Protein AF-A0A365Z8N4-F1 (afdb_monomer_lite)

Secondary structure (DSSP, 8-state):
---EEEEE-TTT--B--SB-HHHHHHHHHHHHHHHSTT-----EEEEE-SSS------------------

pLDDT: mean 74.75, std 17.76, range [43.12, 92.5]

Structure (mmCIF, N/CA/C/O backbone):
data_AF-A0A365Z8N4-F1
#
_entry.id   AF-A0A365Z8N4-F1
#
loop_
_atom_site.group_PDB
_atom_site.id
_atom_site.type_symbol
_atom_site.label_atom_id
_atom_site.label_alt_id
_atom_site.label_comp_id
_atom_site.label_asym_id
_atom_site.label_entity_id
_atom_site.label_seq_id
_atom_site.pdbx_PDB_ins_code
_atom_site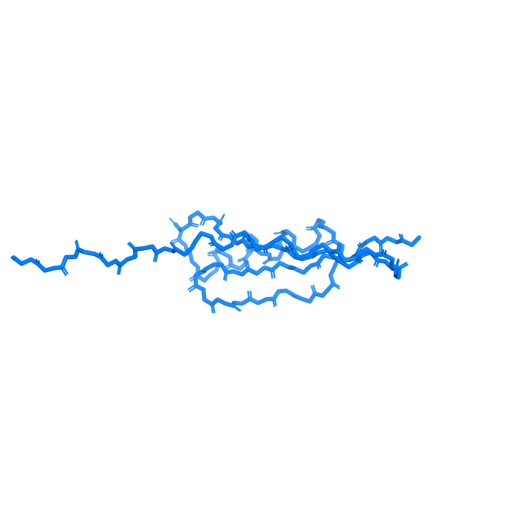.Cartn_x
_atom_site.Cartn_y
_atom_site.Cartn_z
_atom_site.occupancy
_atom_site.B_iso_or_equiv
_atom_site.auth_seq_id
_atom_site.auth_comp_id
_atom_site.auth_asym_id
_atom_site.auth_atom_id
_atom_site.pdbx_PDB_model_num
ATOM 1 N N . MET A 1 1 ? 14.859 -9.519 -17.455 1.00 53.81 1 MET A N 1
ATOM 2 C CA . MET A 1 1 ? 13.727 -10.061 -16.674 1.00 53.81 1 MET A CA 1
ATOM 3 C C . MET A 1 1 ? 13.389 -9.041 -15.601 1.00 53.81 1 MET A C 1
ATOM 5 O O . MET A 1 1 ? 14.290 -8.696 -14.849 1.00 53.81 1 MET A O 1
ATOM 9 N N . SER A 1 2 ? 12.167 -8.504 -15.575 1.00 69.25 2 SER A N 1
ATOM 10 C CA . SER A 1 2 ? 11.766 -7.525 -14.552 1.00 69.25 2 SER A CA 1
ATOM 11 C C . SER A 1 2 ? 11.469 -8.231 -13.233 1.00 69.25 2 SER A C 1
ATOM 13 O O . SER A 1 2 ? 10.847 -9.296 -13.231 1.00 69.25 2 SER A O 1
ATOM 15 N N . ALA A 1 3 ? 11.925 -7.654 -12.122 1.00 80.69 3 ALA A N 1
ATOM 16 C CA . ALA A 1 3 ? 11.543 -8.119 -10.796 1.00 80.69 3 ALA A CA 1
ATOM 17 C C . ALA A 1 3 ? 10.026 -7.973 -10.615 1.00 80.69 3 ALA A C 1
ATOM 19 O O . ALA A 1 3 ? 9.430 -7.007 -11.092 1.00 80.69 3 ALA A O 1
ATOM 20 N N . LYS A 1 4 ? 9.402 -8.946 -9.948 1.00 87.50 4 LYS A N 1
ATOM 21 C CA . LYS A 1 4 ? 7.986 -8.882 -9.583 1.00 87.50 4 LYS A CA 1
ATOM 22 C C . LYS A 1 4 ? 7.845 -8.596 -8.100 1.00 87.50 4 LYS A C 1
ATOM 24 O O . LYS A 1 4 ? 8.554 -9.179 -7.290 1.00 87.50 4 LYS A O 1
ATOM 29 N N . PHE A 1 5 ? 6.907 -7.734 -7.757 1.00 88.06 5 PHE A N 1
ATOM 30 C CA . PHE A 1 5 ? 6.651 -7.242 -6.418 1.00 88.06 5 PHE A CA 1
ATOM 31 C C . PHE A 1 5 ? 5.282 -7.720 -5.951 1.00 88.06 5 PHE A C 1
ATOM 33 O O . PHE A 1 5 ? 4.333 -7.795 -6.732 1.00 88.06 5 PHE A O 1
ATOM 40 N N . ARG A 1 6 ? 5.175 -8.058 -4.670 1.00 90.00 6 ARG A N 1
ATOM 41 C CA . ARG A 1 6 ? 3.914 -8.402 -4.018 1.00 90.00 6 ARG A CA 1
ATOM 42 C C . ARG A 1 6 ? 3.773 -7.566 -2.760 1.00 90.00 6 ARG A C 1
ATOM 44 O O . ARG A 1 6 ? 4.570 -7.727 -1.848 1.00 90.00 6 ARG A O 1
ATOM 51 N N . TYR A 1 7 ? 2.754 -6.720 -2.710 1.00 88.94 7 TYR A N 1
ATOM 52 C CA . TYR A 1 7 ? 2.493 -5.781 -1.619 1.00 88.94 7 TYR A CA 1
ATOM 53 C C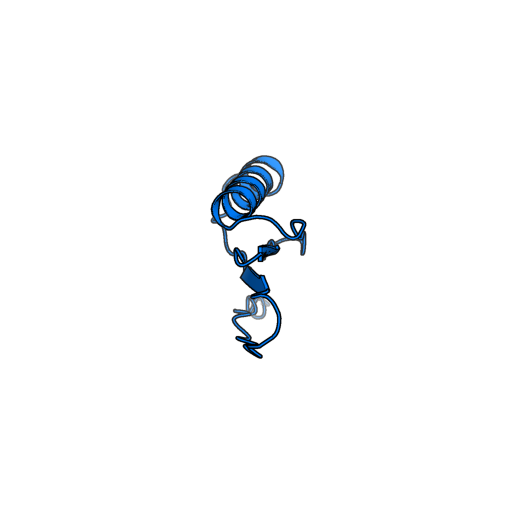 . TYR A 1 7 ? 1.431 -6.325 -0.666 1.00 88.94 7 TYR A C 1
ATOM 55 O O . TYR A 1 7 ? 0.536 -7.068 -1.071 1.00 88.94 7 TYR A O 1
ATOM 63 N N . TRP A 1 8 ? 1.574 -6.005 0.613 1.00 89.56 8 TRP A N 1
ATOM 64 C CA . TRP A 1 8 ? 0.821 -6.560 1.727 1.00 89.56 8 TRP A CA 1
ATOM 65 C C . TRP A 1 8 ? 0.239 -5.401 2.535 1.00 89.56 8 TRP A C 1
ATOM 67 O O . TRP A 1 8 ? 0.944 -4.452 2.851 1.00 89.56 8 TRP A O 1
ATOM 77 N N . CYS A 1 9 ? -1.034 -5.471 2.900 1.00 89.31 9 CYS A N 1
ATOM 78 C CA . CYS A 1 9 ? -1.656 -4.516 3.807 1.00 89.31 9 CYS A CA 1
ATOM 79 C C . CYS A 1 9 ? -1.355 -4.904 5.259 1.00 89.31 9 CYS A C 1
ATOM 81 O O . CYS A 1 9 ? -1.699 -6.012 5.681 1.00 89.31 9 CYS A O 1
ATOM 83 N N . GLY A 1 10 ? -0.773 -3.977 6.023 1.00 84.56 10 GLY A N 1
ATOM 84 C CA . GLY A 1 10 ? -0.456 -4.171 7.441 1.00 84.56 10 GLY A CA 1
ATOM 85 C C . GLY A 1 10 ? -1.680 -4.189 8.365 1.00 84.56 10 GLY A C 1
ATOM 86 O O . GLY A 1 10 ? -1.581 -4.639 9.500 1.00 84.56 10 GLY A O 1
ATOM 87 N N . GLU A 1 11 ? -2.847 -3.747 7.883 1.00 84.69 11 GLU A N 1
ATOM 88 C CA . GLU A 1 11 ? -4.071 -3.641 8.692 1.00 84.69 11 GLU A CA 1
ATOM 89 C C . GLU A 1 11 ? -4.958 -4.887 8.612 1.00 84.69 11 GLU A C 1
ATOM 91 O O . GLU A 1 11 ? -5.494 -5.341 9.619 1.00 84.69 11 GLU A O 1
ATOM 96 N N . CYS A 1 12 ? -5.144 -5.439 7.409 1.00 87.50 12 CYS A N 1
ATOM 97 C CA . CYS A 1 12 ? -6.099 -6.529 7.175 1.00 87.50 12 CYS A CA 1
ATOM 98 C C . CYS A 1 12 ? -5.488 -7.781 6.531 1.00 87.50 12 CYS A C 1
ATOM 100 O O . CYS A 1 12 ? -6.207 -8.737 6.243 1.00 87.50 12 CYS A O 1
ATOM 102 N N . GLY A 1 13 ? -4.178 -7.787 6.268 1.00 83.06 13 GLY A N 1
ATOM 103 C CA . GLY A 1 13 ? -3.489 -8.921 5.651 1.00 83.06 13 GLY A CA 1
ATOM 104 C C . GLY A 1 13 ? -3.807 -9.129 4.164 1.00 83.06 13 GLY A C 1
ATOM 105 O O . GLY A 1 13 ? -3.453 -10.173 3.610 1.00 83.06 13 GLY A O 1
ATOM 106 N N . HIS A 1 14 ? -4.462 -8.166 3.502 1.00 87.50 14 HIS A N 1
ATOM 107 C CA . HIS A 1 14 ? -4.668 -8.187 2.051 1.00 87.50 14 HIS A CA 1
ATOM 108 C C . HIS A 1 14 ? -3.326 -8.234 1.312 1.00 87.50 14 HIS A C 1
ATOM 110 O O . HIS A 1 14 ? -2.378 -7.568 1.714 1.00 87.50 14 HIS A O 1
ATOM 116 N N . LYS A 1 15 ? -3.242 -8.994 0.216 1.00 88.75 15 LYS A N 1
ATOM 117 C CA . LYS A 1 15 ? -2.028 -9.096 -0.604 1.00 88.75 15 LYS A CA 1
ATOM 118 C C . LYS A 1 15 ? -2.356 -8.852 -2.068 1.00 88.75 15 LYS A C 1
ATOM 120 O O . LYS A 1 15 ? -3.307 -9.437 -2.588 1.00 88.75 15 LYS A O 1
ATOM 125 N N . THR A 1 16 ? -1.552 -8.033 -2.735 1.00 88.38 16 THR A N 1
ATOM 126 C CA . THR A 1 16 ? -1.647 -7.846 -4.184 1.00 88.38 16 THR A CA 1
ATOM 127 C C . THR A 1 16 ? -1.115 -9.090 -4.915 1.00 88.38 16 THR A C 1
ATOM 129 O O . THR A 1 16 ? -0.382 -9.899 -4.336 1.00 88.38 16 THR A O 1
ATOM 132 N N . PRO A 1 17 ? -1.503 -9.327 -6.179 1.00 90.06 17 PRO A N 1
ATOM 133 C CA . PRO A 1 17 ? -0.813 -10.315 -7.003 1.00 90.06 17 PRO A CA 1
ATOM 134 C C . PRO A 1 17 ? 0.634 -9.874 -7.286 1.00 90.06 17 PRO A C 1
ATOM 136 O O . PRO A 1 17 ? 1.007 -8.732 -7.031 1.00 90.06 17 PRO A O 1
ATOM 139 N N . TRP A 1 18 ? 1.454 -10.784 -7.820 1.00 89.19 18 TRP A N 1
ATOM 140 C CA . TRP A 1 18 ? 2.805 -10.449 -8.280 1.00 89.19 18 TRP A CA 1
ATOM 141 C C . TRP A 1 18 ? 2.723 -9.503 -9.479 1.00 89.19 18 TRP A C 1
ATOM 143 O O . TRP A 1 18 ? 2.350 -9.919 -10.576 1.00 89.19 18 TRP A O 1
ATOM 153 N N . LEU A 1 19 ? 3.062 -8.242 -9.256 1.00 89.25 19 LEU A N 1
ATOM 154 C CA . LEU A 1 19 ? 2.948 -7.152 -10.218 1.00 89.25 19 LEU A CA 1
ATOM 155 C C . LEU A 1 19 ? 4.304 -6.482 -10.414 1.00 89.25 19 LEU A C 1
ATOM 157 O O . LEU A 1 19 ? 5.286 -6.830 -9.762 1.00 89.25 19 LEU A O 1
ATOM 161 N N . ASP A 1 20 ? 4.385 -5.542 -11.342 1.00 89.69 20 ASP A N 1
ATOM 162 C CA . ASP A 1 20 ? 5.514 -4.617 -11.372 1.00 89.69 20 ASP A CA 1
ATOM 163 C C . ASP A 1 20 ? 5.420 -3.648 -10.179 1.00 89.69 20 ASP A C 1
ATOM 165 O O . ASP A 1 20 ? 4.344 -3.465 -9.608 1.00 89.69 20 ASP A O 1
ATOM 169 N N . GLU A 1 21 ? 6.548 -3.058 -9.779 1.00 86.31 21 GLU A N 1
ATOM 170 C CA . GLU A 1 21 ? 6.661 -2.229 -8.567 1.00 86.31 21 GLU A CA 1
ATOM 171 C C . GLU A 1 21 ? 5.580 -1.143 -8.500 1.00 86.31 21 GLU A C 1
ATOM 173 O O . GLU A 1 21 ? 4.794 -1.098 -7.554 1.00 86.31 21 GLU A O 1
ATOM 178 N N . GLY A 1 22 ? 5.481 -0.335 -9.561 1.00 88.31 22 GLY A N 1
ATOM 179 C CA . GLY A 1 22 ? 4.514 0.758 -9.640 1.00 88.31 22 GLY A CA 1
ATOM 180 C C . GLY A 1 22 ? 3.069 0.271 -9.550 1.00 88.31 22 GLY A C 1
ATOM 181 O O . GLY A 1 22 ? 2.295 0.790 -8.756 1.00 88.31 22 GLY A O 1
ATOM 182 N N . GLU A 1 23 ? 2.698 -0.775 -10.292 1.00 91.00 23 GLU A N 1
ATOM 183 C CA . GLU A 1 23 ? 1.318 -1.278 -10.263 1.00 91.00 23 GLU A CA 1
ATOM 184 C C . GLU A 1 23 ? 0.961 -1.911 -8.909 1.00 91.00 23 GLU A C 1
ATOM 186 O O . GLU A 1 23 ? -0.168 -1.788 -8.432 1.00 91.00 23 GLU A O 1
ATOM 191 N N . GLY A 1 24 ? 1.923 -2.56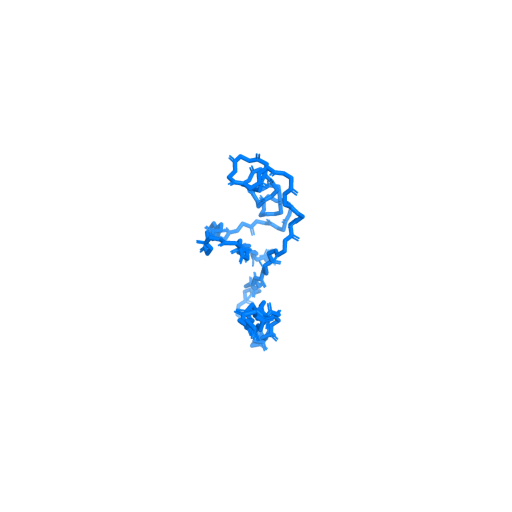4 -8.255 1.00 90.75 24 GLY A N 1
ATOM 192 C CA . GLY A 1 24 ? 1.744 -3.095 -6.910 1.00 90.75 24 GLY A CA 1
ATOM 193 C C . GLY A 1 24 ? 1.535 -1.998 -5.861 1.00 90.75 24 GLY A C 1
ATOM 194 O O . GLY A 1 24 ? 0.629 -2.130 -5.033 1.00 90.75 24 GLY A O 1
ATOM 195 N N . ALA A 1 25 ? 2.321 -0.919 -5.929 1.00 89.12 25 ALA A N 1
ATOM 196 C CA . ALA A 1 25 ? 2.210 0.230 -5.035 1.00 89.12 25 ALA A CA 1
ATOM 197 C C . ALA A 1 25 ? 0.870 0.963 -5.208 1.00 89.12 25 ALA A C 1
ATOM 199 O O . ALA A 1 25 ? 0.170 1.193 -4.221 1.00 89.12 25 ALA A O 1
ATOM 200 N N . GLU A 1 26 ? 0.460 1.234 -6.450 1.00 91.94 26 GLU A N 1
ATOM 201 C CA . GLU A 1 26 ? -0.823 1.881 -6.757 1.00 91.94 26 GLU A CA 1
ATOM 202 C C . GLU A 1 26 ? -2.011 1.060 -6.239 1.00 91.94 26 GLU A C 1
ATOM 204 O O . GLU A 1 26 ? -2.928 1.596 -5.616 1.00 91.94 26 GLU A O 1
ATOM 209 N N . ARG A 1 27 ? -1.987 -0.269 -6.419 1.00 91.81 27 ARG A N 1
ATOM 210 C CA . ARG A 1 27 ? -3.052 -1.138 -5.895 1.00 91.81 27 ARG A CA 1
ATOM 211 C C . ARG A 1 27 ? -3.088 -1.185 -4.371 1.00 91.81 27 ARG A C 1
ATOM 213 O O . ARG A 1 27 ? -4.177 -1.280 -3.807 1.00 91.81 27 ARG A O 1
ATOM 220 N N . LEU A 1 28 ? -1.936 -1.142 -3.698 1.00 89.62 28 LEU A N 1
ATOM 221 C CA . LEU A 1 28 ? -1.903 -1.065 -2.237 1.00 89.62 28 LEU A CA 1
ATOM 222 C C . LEU A 1 28 ? -2.457 0.284 -1.753 1.00 89.62 28 LEU A C 1
ATOM 224 O O . LEU A 1 28 ? -3.253 0.306 -0.816 1.00 89.62 28 LEU A O 1
ATOM 228 N N . ALA A 1 29 ? -2.095 1.389 -2.408 1.00 89.31 29 ALA A N 1
ATOM 229 C CA . ALA A 1 29 ? -2.608 2.718 -2.084 1.00 89.31 29 ALA A CA 1
ATOM 230 C C . ALA A 1 29 ? -4.132 2.802 -2.276 1.00 89.31 29 ALA A C 1
ATOM 232 O O . ALA A 1 29 ? -4.848 3.208 -1.361 1.00 89.31 29 ALA A O 1
ATOM 233 N N . ASP A 1 30 ? -4.644 2.329 -3.415 1.00 91.75 30 ASP A N 1
ATOM 234 C CA . ASP A 1 30 ? -6.083 2.244 -3.686 1.00 91.75 30 ASP A CA 1
ATOM 235 C C . ASP A 1 30 ? -6.807 1.381 -2.640 1.00 91.75 30 ASP A C 1
ATOM 237 O O . ASP A 1 30 ? -7.868 1.754 -2.130 1.00 91.75 30 ASP A O 1
ATOM 241 N N . HIS A 1 31 ? -6.198 0.262 -2.243 1.00 92.50 31 HIS A N 1
ATOM 242 C CA . HIS A 1 31 ? -6.719 -0.572 -1.171 1.00 92.50 31 HIS A CA 1
ATOM 243 C C . HIS A 1 31 ? -6.827 0.195 0.157 1.00 92.50 31 HIS A C 1
ATOM 245 O O . HIS A 1 31 ? -7.881 0.138 0.794 1.00 92.50 31 HIS A O 1
ATOM 251 N N . TYR A 1 32 ? -5.787 0.930 0.566 1.00 88.06 32 TYR A N 1
ATOM 252 C CA . TYR A 1 32 ? -5.819 1.744 1.786 1.00 88.06 32 TYR A CA 1
ATOM 253 C C . TYR A 1 32 ? -6.898 2.829 1.712 1.00 88.06 32 TYR A C 1
ATOM 255 O O . TYR A 1 32 ? -7.688 2.955 2.643 1.00 88.06 32 TYR A O 1
ATOM 263 N N . LEU A 1 33 ? -7.034 3.531 0.585 1.00 90.50 33 LEU A N 1
ATOM 264 C CA . LEU A 1 33 ? -8.075 4.550 0.409 1.00 90.50 33 LEU A CA 1
ATOM 265 C C . LEU A 1 33 ? -9.495 3.979 0.537 1.00 90.50 33 LEU A C 1
ATOM 267 O O . LEU A 1 33 ? -10.374 4.627 1.103 1.00 90.50 33 LEU A O 1
ATOM 271 N N . ARG A 1 34 ? -9.732 2.762 0.031 1.00 91.31 34 ARG A N 1
ATOM 272 C CA . ARG A 1 34 ? -11.065 2.135 0.047 1.00 91.31 34 ARG A CA 1
ATOM 273 C C . ARG A 1 34 ? -11.388 1.397 1.339 1.00 91.31 34 ARG A C 1
ATOM 275 O O . ARG A 1 34 ? -12.555 1.330 1.721 1.00 91.31 34 ARG A O 1
ATOM 282 N N . ARG A 1 35 ? -10.398 0.753 1.959 1.00 88.94 35 ARG A N 1
ATOM 283 C CA . ARG A 1 35 ? -10.601 -0.167 3.094 1.00 88.94 35 ARG A CA 1
ATOM 284 C C . ARG A 1 35 ? -10.128 0.401 4.424 1.00 88.94 35 ARG A C 1
ATOM 286 O O . ARG A 1 35 ? -10.658 -0.005 5.454 1.00 88.94 35 ARG A O 1
ATOM 293 N N . HIS A 1 36 ? -9.193 1.345 4.397 1.00 88.19 36 HIS A N 1
ATOM 294 C CA . HIS A 1 36 ? -8.571 1.949 5.574 1.00 88.19 36 HIS A CA 1
ATOM 295 C C . HIS A 1 36 ? -8.503 3.485 5.449 1.00 88.19 36 HIS A C 1
ATOM 297 O O . HIS A 1 36 ? -7.415 4.066 5.511 1.00 88.19 36 HIS A O 1
ATOM 303 N N . PRO A 1 37 ? -9.648 4.173 5.252 1.00 85.88 37 PRO A N 1
ATOM 304 C CA . PRO A 1 37 ? -9.658 5.620 5.074 1.00 85.88 37 PRO A CA 1
ATOM 305 C C . PRO A 1 37 ? -9.062 6.318 6.303 1.00 85.88 37 PRO A C 1
ATOM 307 O O . PRO A 1 37 ? -9.459 6.052 7.436 1.00 85.88 37 PRO A O 1
ATOM 310 N N . GLY A 1 38 ? -8.093 7.207 6.073 1.00 83.06 38 GLY A N 1
ATOM 311 C CA . GLY A 1 38 ? -7.401 7.941 7.137 1.00 83.06 38 GLY A CA 1
ATOM 312 C C . GLY A 1 38 ? -6.327 7.143 7.886 1.00 83.06 38 GLY A C 1
ATOM 313 O O . GLY A 1 38 ? -5.762 7.663 8.842 1.00 83.06 38 GLY A O 1
ATOM 314 N N . THR A 1 39 ? -6.025 5.911 7.467 1.00 80.38 39 THR A N 1
ATOM 315 C CA . THR A 1 39 ? -4.875 5.152 7.980 1.00 80.38 39 THR A CA 1
ATOM 316 C C . THR A 1 39 ? -3.690 5.335 7.043 1.00 80.38 39 THR A C 1
ATOM 318 O O . THR A 1 39 ? -3.827 5.145 5.833 1.00 80.38 39 THR A O 1
ATOM 321 N N . GLU A 1 40 ? -2.523 5.685 7.585 1.00 77.62 40 GLU A N 1
ATOM 322 C CA . GLU A 1 40 ? -1.305 5.741 6.777 1.00 77.62 40 GLU A CA 1
ATOM 323 C C . GLU A 1 40 ? -0.931 4.342 6.251 1.00 77.62 40 GLU A C 1
ATOM 325 O O . GLU A 1 40 ? -1.083 3.352 6.979 1.00 77.62 40 GLU A O 1
ATOM 330 N N . PRO A 1 41 ? -0.444 4.226 5.000 1.00 75.56 41 PRO A N 1
ATOM 331 C CA . PRO A 1 41 ? -0.026 2.949 4.435 1.00 75.56 41 PRO A CA 1
ATOM 332 C C . PRO A 1 41 ? 1.142 2.343 5.226 1.00 75.56 41 PRO A C 1
ATOM 334 O O . PRO A 1 41 ? 2.295 2.713 5.042 1.00 75.56 41 PRO A O 1
ATOM 337 N N . GLY A 1 42 ? 0.840 1.387 6.102 1.00 77.81 42 GLY A N 1
ATOM 338 C CA . GLY A 1 42 ? 1.815 0.624 6.893 1.00 77.81 42 GLY A CA 1
ATOM 339 C C . GLY A 1 42 ? 2.098 -0.771 6.329 1.00 77.81 42 GLY A C 1
ATOM 340 O O . GLY A 1 42 ? 2.286 -1.708 7.097 1.00 77.81 42 GLY A O 1
ATOM 341 N N . GLY A 1 43 ? 1.994 -0.941 5.010 1.00 80.38 43 GLY A N 1
ATOM 342 C CA . GLY A 1 43 ? 2.142 -2.235 4.346 1.00 80.38 43 GLY A CA 1
ATOM 343 C C . GLY A 1 43 ? 3.591 -2.675 4.117 1.00 80.38 43 GLY A C 1
ATOM 344 O O . GLY A 1 43 ? 4.505 -1.859 4.117 1.00 80.38 43 GLY A O 1
ATOM 345 N N . ASP A 1 44 ? 3.772 -3.966 3.846 1.00 84.69 44 ASP A N 1
ATOM 346 C CA . ASP A 1 44 ? 5.056 -4.590 3.493 1.00 84.69 44 ASP A CA 1
ATOM 347 C C . ASP A 1 44 ? 5.075 -5.014 2.019 1.00 84.69 44 ASP A C 1
ATOM 349 O O . ASP A 1 44 ? 4.038 -5.058 1.351 1.00 84.69 44 ASP A O 1
ATOM 353 N N . PHE A 1 45 ? 6.246 -5.378 1.494 1.00 84.69 45 PHE A N 1
ATOM 354 C CA . PHE A 1 45 ? 6.348 -5.958 0.158 1.00 84.69 45 PHE A CA 1
ATOM 355 C C . PHE A 1 45 ? 7.406 -7.056 0.056 1.00 84.69 45 PHE A C 1
ATOM 357 O O . PHE A 1 45 ? 8.403 -7.080 0.771 1.00 84.69 45 PHE A O 1
ATOM 364 N N . GLU A 1 46 ? 7.190 -7.967 -0.886 1.00 88.81 46 GLU A N 1
ATOM 365 C CA . GLU A 1 46 ? 8.147 -8.992 -1.278 1.00 88.81 46 GLU A CA 1
ATOM 366 C C . GLU A 1 46 ? 8.601 -8.770 -2.712 1.00 88.81 46 GLU A C 1
ATOM 368 O O . GLU A 1 46 ? 7.801 -8.422 -3.582 1.00 88.81 46 GLU A O 1
ATOM 373 N N . ILE A 1 47 ? 9.870 -9.076 -2.971 1.00 86.44 47 ILE A N 1
ATOM 374 C CA . ILE A 1 47 ? 10.465 -9.019 -4.302 1.00 86.44 47 ILE A CA 1
ATOM 375 C C . ILE A 1 47 ? 10.781 -10.442 -4.758 1.00 86.44 47 ILE A C 1
ATOM 377 O O . ILE A 1 47 ? 11.508 -11.187 -4.103 1.00 86.44 47 ILE A O 1
ATOM 381 N N . ARG A 1 48 ? 10.268 -10.812 -5.926 1.00 82.19 48 ARG A N 1
ATOM 382 C CA . ARG A 1 48 ? 10.657 -11.999 -6.678 1.00 82.19 48 ARG A CA 1
ATOM 383 C C . ARG A 1 48 ? 11.489 -11.549 -7.874 1.00 82.19 48 ARG A C 1
ATOM 385 O O . ARG A 1 48 ? 10.959 -11.247 -8.944 1.00 82.19 48 ARG A O 1
ATOM 392 N N . ALA A 1 49 ? 12.805 -11.509 -7.687 1.00 70.56 49 ALA A N 1
ATOM 393 C CA . ALA A 1 49 ? 13.744 -11.507 -8.802 1.00 70.56 49 ALA A CA 1
ATOM 394 C C . ALA A 1 49 ? 13.790 -12.928 -9.391 1.00 70.56 49 ALA A C 1
ATOM 396 O O . ALA A 1 49 ? 13.830 -13.900 -8.634 1.00 70.56 49 ALA A O 1
ATOM 397 N N . GLY A 1 50 ? 13.723 -13.057 -10.720 1.00 58.91 50 GLY A N 1
ATOM 398 C CA . GLY A 1 50 ? 13.853 -14.352 -11.397 1.00 58.91 50 GLY A CA 1
ATOM 399 C C . GLY A 1 50 ? 15.117 -15.073 -10.924 1.00 58.91 50 GLY A C 1
ATOM 400 O O . GLY A 1 50 ? 16.175 -14.456 -10.905 1.00 58.91 50 GLY A O 1
ATOM 401 N N . GLU A 1 51 ? 14.941 -16.315 -10.457 1.00 53.06 51 GLU A N 1
ATOM 402 C CA . GLU A 1 51 ? 15.940 -17.255 -9.919 1.00 53.06 51 GLU A CA 1
ATOM 403 C C . GLU A 1 51 ? 17.271 -16.639 -9.459 1.00 53.06 51 GLU A C 1
ATOM 405 O O . GLU A 1 51 ? 18.209 -16.490 -10.236 1.00 53.06 51 GLU A O 1
ATOM 410 N N . GLY A 1 52 ? 17.393 -16.350 -8.155 1.00 48.47 52 GLY A N 1
ATOM 411 C CA . GLY A 1 52 ? 18.733 -16.190 -7.586 1.00 48.47 52 GLY A CA 1
ATOM 412 C C . GLY A 1 52 ? 18.895 -15.535 -6.222 1.00 48.47 52 GLY A C 1
ATOM 413 O O . GLY A 1 52 ? 19.992 -15.629 -5.688 1.00 48.47 52 GLY A O 1
ATOM 414 N N . GLN A 1 53 ? 17.892 -14.891 -5.617 1.00 45.16 53 GLN A N 1
ATOM 415 C CA . GLN A 1 53 ? 18.137 -14.158 -4.365 1.00 45.16 53 GLN A CA 1
ATOM 416 C C . GLN A 1 53 ? 17.090 -14.446 -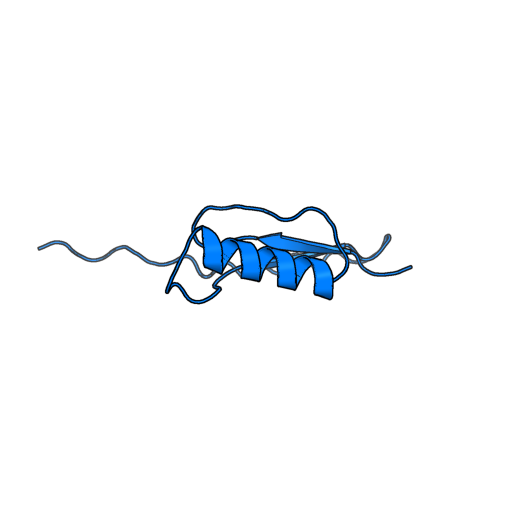3.290 1.00 45.16 53 GLN A C 1
ATOM 418 O O . GLN A 1 53 ? 15.976 -13.931 -3.288 1.00 45.16 53 GLN A O 1
ATOM 423 N N . ARG A 1 54 ? 17.514 -15.291 -2.343 1.00 52.75 54 ARG A N 1
ATOM 424 C CA . ARG A 1 54 ? 16.999 -15.345 -0.976 1.00 52.75 54 ARG A CA 1
ATOM 425 C C . ARG A 1 54 ? 17.152 -13.949 -0.368 1.00 52.75 54 ARG A C 1
ATOM 427 O O . ARG A 1 54 ? 18.276 -13.538 -0.107 1.00 52.75 54 ARG A O 1
ATOM 434 N N . SER A 1 55 ? 16.060 -13.245 -0.108 1.00 47.97 55 SER A N 1
ATOM 435 C CA . SER A 1 55 ? 16.088 -12.137 0.848 1.00 47.97 55 SER A CA 1
ATOM 436 C C . SER A 1 55 ? 14.772 -12.103 1.606 1.00 47.97 55 SER A C 1
ATOM 438 O O . SER A 1 55 ? 13.805 -11.452 1.221 1.00 47.97 55 SER A O 1
ATOM 440 N N . GLY A 1 56 ? 14.721 -12.916 2.661 1.00 49.81 56 GLY A N 1
ATOM 441 C CA . GLY A 1 56 ? 13.758 -12.736 3.730 1.00 49.81 56 GLY A CA 1
ATOM 442 C C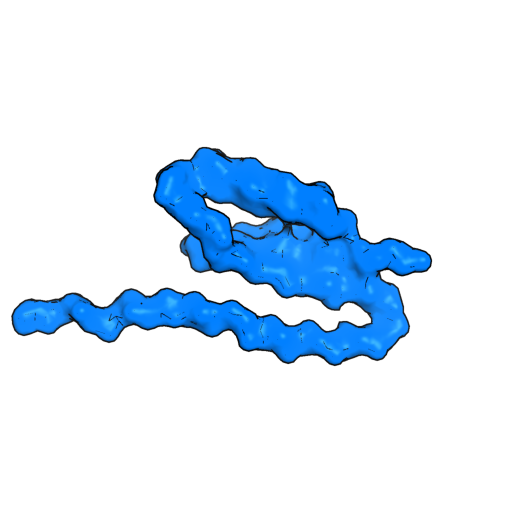 . GLY A 1 56 ? 14.217 -11.550 4.562 1.00 49.81 56 GLY A C 1
ATOM 443 O O . GLY A 1 56 ? 15.039 -11.716 5.456 1.00 49.81 56 GLY A O 1
ATOM 444 N N . CYS A 1 57 ? 13.696 -10.366 4.268 1.00 49.47 57 CYS A N 1
ATOM 445 C CA . CYS A 1 57 ? 13.728 -9.266 5.217 1.00 49.47 57 CYS A CA 1
ATOM 446 C C . CYS A 1 57 ? 12.393 -9.284 5.957 1.00 49.47 57 CYS A C 1
ATOM 448 O O . CYS A 1 57 ? 11.386 -8.772 5.478 1.00 49.47 57 CYS A O 1
ATOM 450 N N . LEU A 1 58 ? 12.397 -9.959 7.108 1.00 55.34 58 LEU A N 1
ATOM 451 C CA . LEU A 1 58 ? 11.403 -9.794 8.162 1.00 55.34 58 LEU A CA 1
ATOM 452 C C . LEU A 1 58 ? 11.381 -8.313 8.572 1.00 55.34 58 LEU A C 1
ATOM 454 O O . LEU A 1 58 ? 12.226 -7.878 9.347 1.00 55.34 58 LEU A O 1
ATOM 458 N N . GLY A 1 59 ? 10.440 -7.550 8.023 1.00 47.12 59 GLY A N 1
ATOM 459 C CA . GLY A 1 59 ? 10.192 -6.145 8.357 1.00 47.12 59 GLY A CA 1
ATOM 460 C C . GLY A 1 59 ? 8.892 -5.926 9.124 1.00 47.12 59 GLY A C 1
ATOM 461 O O . GLY A 1 59 ? 8.403 -4.808 9.172 1.00 47.12 59 GLY A O 1
ATOM 462 N N . GLY A 1 60 ? 8.324 -6.978 9.724 1.00 46.06 60 GLY A N 1
ATOM 463 C CA . GLY A 1 60 ? 7.112 -6.871 10.526 1.00 46.06 60 GLY A CA 1
ATOM 464 C C . GLY A 1 60 ? 7.368 -6.053 11.788 1.00 46.06 60 GLY A C 1
ATOM 465 O O . GLY A 1 60 ? 7.765 -6.601 12.817 1.00 46.06 60 GLY A O 1
ATOM 466 N N . VAL A 1 61 ? 7.090 -4.752 1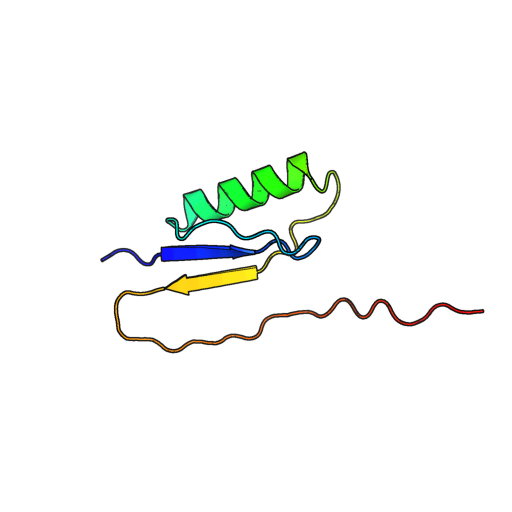1.737 1.00 52.91 61 VAL A N 1
ATOM 467 C CA . VAL A 1 61 ? 6.774 -3.984 12.940 1.00 52.91 61 VAL A CA 1
ATOM 468 C C . VAL A 1 61 ? 5.426 -4.484 13.442 1.00 52.91 61 VAL A C 1
ATOM 470 O O . VAL A 1 61 ? 4.358 -3.985 13.098 1.00 52.91 61 VAL A O 1
ATOM 473 N N . ALA A 1 62 ? 5.490 -5.547 14.243 1.00 47.62 62 ALA A N 1
ATOM 474 C CA . ALA A 1 62 ? 4.400 -5.976 15.090 1.00 47.62 62 ALA A CA 1
ATOM 475 C C . ALA A 1 62 ? 3.920 -4.748 15.868 1.00 47.62 62 ALA A C 1
ATOM 477 O O . ALA A 1 62 ? 4.626 -4.242 16.743 1.00 47.62 62 ALA A O 1
ATOM 478 N N . ARG A 1 63 ? 2.728 -4.247 15.522 1.00 47.69 63 ARG A N 1
ATOM 479 C CA . ARG A 1 63 ? 1.996 -3.313 16.371 1.00 47.69 63 ARG A CA 1
ATOM 480 C C . ARG A 1 63 ? 1.870 -3.969 17.738 1.00 47.69 63 ARG A C 1
ATOM 482 O O . ARG A 1 63 ? 1.056 -4.868 17.939 1.00 47.69 63 ARG A O 1
ATOM 489 N N . LEU A 1 64 ? 2.698 -3.510 18.666 1.00 46.06 64 LEU A N 1
ATOM 490 C CA . LEU A 1 64 ? 2.641 -3.837 20.078 1.00 46.06 64 LEU A CA 1
ATOM 491 C C . LEU A 1 64 ? 1.406 -3.136 20.676 1.00 46.06 64 LEU A C 1
ATOM 493 O O . LEU A 1 64 ? 1.517 -2.200 21.457 1.00 46.06 64 LEU A O 1
ATOM 497 N N . PHE A 1 65 ? 0.206 -3.553 20.268 1.00 46.66 65 PHE A N 1
ATOM 498 C CA . PHE A 1 65 ? -1.055 -3.165 20.903 1.00 46.66 65 PHE A CA 1
ATOM 499 C C . PHE A 1 65 ? -1.274 -4.042 22.140 1.00 46.66 65 PHE A C 1
ATOM 501 O O . PHE A 1 65 ? -2.191 -4.851 22.205 1.00 46.66 65 PHE A O 1
ATOM 508 N N . LEU A 1 66 ? -0.386 -3.915 23.123 1.00 54.22 66 LEU A N 1
ATOM 509 C CA . LEU A 1 66 ? -0.552 -4.526 24.438 1.00 54.22 66 LEU A CA 1
ATOM 510 C C . LEU A 1 66 ? 0.039 -3.599 25.503 1.00 54.22 66 LEU A C 1
ATOM 512 O O . LEU A 1 66 ? 1.163 -3.829 25.928 1.00 54.22 66 LEU A O 1
ATOM 516 N N . LEU A 1 67 ? -0.710 -2.562 25.913 1.00 48.12 67 LEU A N 1
ATOM 517 C CA . LEU A 1 67 ? -0.859 -2.181 27.331 1.00 48.12 67 LEU A CA 1
ATOM 518 C C . LEU A 1 67 ? -1.886 -1.041 27.529 1.00 48.12 67 LEU A C 1
ATOM 520 O O . LEU A 1 67 ? -1.549 0.127 27.683 1.00 48.12 67 LEU A O 1
ATOM 524 N N . PHE A 1 68 ? -3.164 -1.407 27.553 1.00 43.12 68 PHE A N 1
ATOM 525 C CA . PHE A 1 68 ? -4.148 -0.808 28.462 1.00 43.12 68 PHE A CA 1
ATOM 526 C C . PHE A 1 68 ? -4.922 -1.994 29.051 1.00 43.12 68 PHE A C 1
ATOM 528 O O . PHE A 1 68 ? -5.559 -2.741 28.305 1.00 43.12 68 PHE A O 1
ATOM 535 N N . PRO A 1 69 ? -4.716 -2.280 30.341 1.00 48.75 69 PRO A N 1
ATOM 536 C CA . PRO A 1 69 ? -5.752 -2.005 31.333 1.00 48.75 69 PRO A CA 1
ATOM 537 C C . PRO A 1 69 ? -5.131 -1.238 32.515 1.00 48.75 69 PRO A C 1
ATOM 539 O O . PRO A 1 69 ? -4.005 -1.518 32.911 1.00 48.75 69 PRO A O 1
ATOM 542 N N . GLY A 1 70 ? -5.761 -0.163 32.980 1.00 46.06 70 GLY A N 1
ATOM 543 C CA . GLY A 1 70 ? -6.702 -0.265 34.097 1.00 46.06 70 GLY A CA 1
ATOM 544 C C . GLY A 1 70 ? -6.040 0.300 35.343 1.00 46.06 70 GLY A C 1
ATOM 545 O O . GLY A 1 70 ? -5.277 -0.459 35.972 1.00 46.06 70 GLY A O 1
#

Radius of gyration: 14.5 Å; chains: 1; bounding box: 30×25×51 Å

Foldseek 3Di:
DAKWKKKAALPPGDIDPGHHPVVNVVVLVVCCVVPPNPDDRPMDMDIDDDPDDDDPPPPDPPPPPDDDDD

Sequence (70 aa):
MSAKFRYWCGECGHKTPWLDEGEGAERLADHYLRRHPGTEPGGDFEIRAGEGQRSGCLGGVARLFLLFPG